Protein AF-A0A5C6FCP0-F1 (afdb_monomer_lite)

Secondary structure (DSSP, 8-state):
-----------------------------GGGTTT------S-----S-STTEEEEE---SSSPPPEEEEETTEEEEE-TTS-EEEEE-SPPPSS---------PPPSSPPTT----EEEEEEEEE-SSSTTTGGG-TTT--SSGGGGTT-EEEEEEEE---SS-----

Radius of gyration: 20.74 Å; chains: 1; bounding box: 38×69×69 Å

Foldseek 3Di:
DDDDDDDD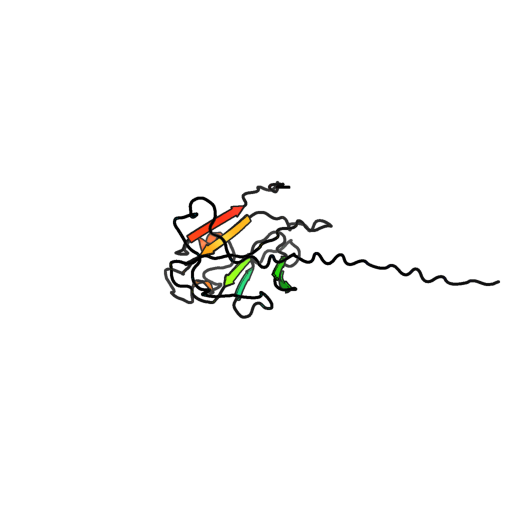PPPPPPPPPPPPPPPDDDDDDDPCVPVDDADDDPDDDQQQFLPQKQKAWADDPDFPDWDWTRDPSDTDTFHAQTDMDIDRLDDDDPDDDDDDDDDQDQDVVHGHRRHDAKDKDWPPKAQPVDGSCQVNDCVQCVRPPVSCPRIPTDMDIPGHDDVHGPPPD

pLDDT: mean 81.15, std 18.9, range [35.78, 97.0]

Structure (mmCIF, N/CA/C/O backbone):
data_AF-A0A5C6FCP0-F1
#
_entry.id   AF-A0A5C6FCP0-F1
#
loop_
_atom_site.group_PDB
_atom_site.id
_atom_site.type_symbol
_atom_site.label_atom_id
_atom_site.label_alt_id
_atom_site.label_comp_id
_atom_site.label_asym_id
_atom_site.label_entity_id
_atom_site.label_seq_id
_atom_site.pdbx_PDB_ins_code
_atom_site.Cartn_x
_atom_site.Cartn_y
_atom_site.Cartn_z
_atom_site.occupancy
_atom_site.B_iso_or_equiv
_atom_site.auth_seq_id
_atom_site.auth_comp_id
_atom_site.auth_asym_id
_atom_site.auth_atom_id
_atom_site.pdbx_PDB_model_num
ATOM 1 N N . MET A 1 1 ? 13.436 -49.628 -42.352 1.00 40.22 1 MET A N 1
ATOM 2 C CA . MET A 1 1 ? 14.240 -48.724 -41.502 1.00 40.22 1 MET A CA 1
ATOM 3 C C . MET A 1 1 ? 13.259 -47.989 -40.601 1.00 40.22 1 MET A C 1
ATOM 5 O O . MET A 1 1 ? 12.572 -47.093 -41.065 1.00 40.22 1 MET A O 1
ATOM 9 N N . ASN A 1 2 ? 13.062 -48.497 -39.382 1.00 38.03 2 ASN A N 1
ATOM 10 C CA . ASN A 1 2 ? 11.961 -48.109 -38.495 1.00 38.03 2 ASN A CA 1
ATOM 11 C C . ASN A 1 2 ? 12.408 -46.985 -37.556 1.00 38.03 2 ASN A C 1
ATOM 13 O O . ASN A 1 2 ? 13.104 -47.251 -36.580 1.00 38.03 2 ASN A O 1
ATOM 17 N N . TRP A 1 3 ? 11.991 -45.750 -37.826 1.00 38.62 3 TRP A N 1
ATOM 18 C CA . TRP A 1 3 ? 12.144 -44.643 -36.884 1.00 38.62 3 TRP A CA 1
ATOM 19 C C . TRP A 1 3 ? 10.877 -44.553 -36.027 1.00 38.62 3 TRP A C 1
ATOM 21 O O . TRP A 1 3 ? 9.823 -44.132 -36.499 1.00 38.62 3 TRP A O 1
ATOM 31 N N . LYS A 1 4 ? 10.962 -44.960 -34.757 1.00 39.22 4 LYS A N 1
ATOM 32 C CA . LYS A 1 4 ? 9.942 -44.632 -33.753 1.00 39.22 4 LYS A CA 1
ATOM 33 C C . LYS A 1 4 ? 10.254 -43.235 -33.213 1.00 39.22 4 LYS A C 1
ATOM 35 O O . LYS A 1 4 ? 11.270 -43.052 -32.552 1.00 39.22 4 LYS A O 1
ATOM 40 N N . ILE A 1 5 ? 9.402 -42.255 -33.514 1.00 49.88 5 ILE A N 1
ATOM 41 C CA . ILE A 1 5 ? 9.436 -40.936 -32.870 1.00 49.88 5 ILE A CA 1
ATOM 42 C C . ILE A 1 5 ? 8.907 -41.130 -31.447 1.00 49.88 5 ILE A C 1
ATOM 44 O O . ILE A 1 5 ? 7.747 -41.495 -31.264 1.00 49.88 5 ILE A O 1
ATOM 48 N N . LEU A 1 6 ? 9.762 -40.927 -30.447 1.00 38.09 6 LEU A N 1
ATOM 49 C CA . LEU A 1 6 ? 9.365 -40.873 -29.043 1.00 38.09 6 LEU A CA 1
ATOM 50 C C . LEU A 1 6 ? 8.990 -39.414 -28.722 1.00 38.09 6 LEU A C 1
ATOM 52 O O . LEU A 1 6 ? 9.853 -38.546 -28.870 1.00 38.09 6 LEU A O 1
ATOM 56 N N . PRO A 1 7 ? 7.749 -39.090 -28.318 1.00 42.78 7 PRO A N 1
ATOM 57 C CA . PRO A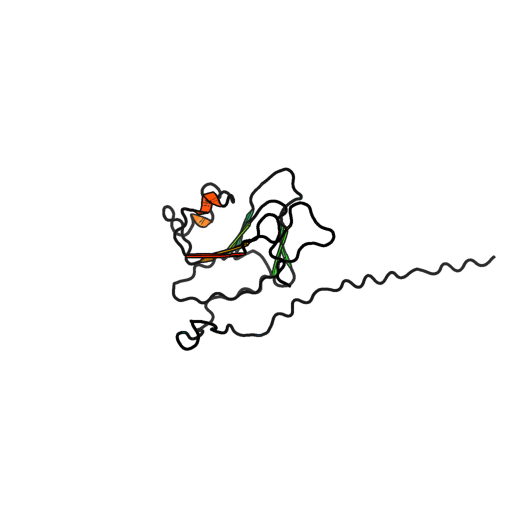 1 7 ? 7.439 -37.737 -27.885 1.00 42.78 7 PRO A CA 1
ATOM 58 C C . PRO A 1 7 ? 8.019 -37.525 -26.483 1.00 42.78 7 PRO A C 1
ATOM 60 O O . PRO A 1 7 ? 7.667 -38.219 -25.529 1.00 42.78 7 PRO A O 1
ATOM 63 N N . LEU A 1 8 ? 8.931 -36.562 -26.368 1.00 38.06 8 LEU A N 1
ATOM 64 C CA . LEU A 1 8 ? 9.429 -36.062 -25.094 1.00 38.06 8 LEU A CA 1
ATOM 65 C C . LEU A 1 8 ? 8.301 -35.259 -24.430 1.00 38.06 8 LEU A C 1
ATOM 67 O O . LEU A 1 8 ? 8.064 -34.101 -24.769 1.00 38.06 8 LEU A O 1
ATOM 71 N N . VAL A 1 9 ? 7.575 -35.882 -23.504 1.00 40.91 9 VAL A N 1
ATOM 72 C CA . VAL A 1 9 ? 6.617 -35.180 -22.645 1.00 40.91 9 VAL A CA 1
ATOM 73 C C . VAL A 1 9 ? 7.419 -34.441 -21.577 1.00 40.91 9 VAL A C 1
ATOM 75 O O . VAL A 1 9 ? 7.825 -35.020 -20.573 1.00 40.91 9 VAL A O 1
ATOM 78 N N . ILE A 1 10 ? 7.679 -33.154 -21.806 1.00 45.25 10 ILE A N 1
ATOM 79 C CA . ILE A 1 10 ? 8.178 -32.258 -20.761 1.00 45.25 10 ILE A CA 1
ATOM 80 C C . ILE A 1 10 ? 6.980 -31.910 -19.879 1.00 45.25 10 ILE A C 1
ATOM 82 O O . ILE A 1 10 ? 6.184 -31.027 -20.197 1.00 45.25 10 ILE A O 1
ATOM 86 N N . ALA A 1 11 ? 6.830 -32.637 -18.774 1.00 38.34 11 ALA A N 1
ATOM 87 C CA . ALA A 1 11 ? 5.926 -32.248 -17.705 1.00 38.34 11 ALA A CA 1
ATOM 88 C C . ALA A 1 11 ? 6.507 -31.002 -17.021 1.00 38.34 11 ALA A C 1
ATOM 90 O O . ALA A 1 11 ? 7.387 -31.096 -16.166 1.00 38.34 11 ALA A O 1
ATOM 91 N N . ILE A 1 12 ? 6.039 -29.819 -17.422 1.00 44.56 12 ILE A N 1
ATOM 92 C CA . ILE A 1 12 ? 6.278 -28.588 -16.670 1.00 44.56 12 ILE A CA 1
ATOM 93 C C . ILE A 1 12 ? 5.444 -28.702 -15.392 1.00 44.56 12 ILE A C 1
ATOM 95 O O . ILE A 1 12 ? 4.254 -28.389 -15.379 1.00 44.56 12 ILE A O 1
ATOM 99 N N . LEU A 1 13 ? 6.061 -29.184 -14.312 1.00 38.75 13 LEU A N 1
ATOM 100 C CA . LEU A 1 13 ? 5.545 -28.978 -12.964 1.00 38.75 13 LEU A CA 1
ATOM 101 C C . LEU A 1 13 ? 5.654 -27.481 -12.664 1.00 38.75 13 LEU A C 1
ATOM 103 O O . LEU A 1 13 ? 6.662 -27.000 -12.151 1.00 38.75 13 LEU A O 1
ATOM 107 N N . ALA A 1 14 ? 4.604 -26.734 -13.003 1.00 42.00 14 ALA A N 1
ATOM 108 C CA . ALA A 1 14 ? 4.347 -25.457 -12.369 1.00 42.00 14 ALA A CA 1
ATOM 109 C C . ALA A 1 14 ? 4.095 -25.760 -10.887 1.00 42.00 14 ALA A C 1
ATOM 111 O O . ALA A 1 14 ? 2.987 -26.123 -10.492 1.00 42.00 14 ALA A O 1
ATOM 112 N N . MET A 1 15 ? 5.151 -25.682 -10.074 1.00 41.47 15 MET A N 1
ATOM 113 C CA . MET A 1 15 ? 5.025 -25.587 -8.627 1.00 41.47 15 MET A CA 1
ATOM 114 C C . MET A 1 15 ? 4.314 -24.267 -8.347 1.00 41.47 15 MET A C 1
ATOM 116 O O . MET A 1 15 ? 4.939 -23.229 -8.153 1.00 41.47 15 MET A O 1
ATOM 120 N N . GLY A 1 16 ? 2.984 -24.293 -8.413 1.00 40.69 16 GLY A N 1
ATOM 121 C CA . GLY A 1 16 ? 2.168 -23.251 -7.834 1.00 40.69 16 GLY A CA 1
ATOM 122 C C . GLY A 1 16 ? 2.497 -23.241 -6.355 1.00 40.69 16 GLY A C 1
ATOM 123 O O . GLY A 1 16 ? 2.118 -24.162 -5.631 1.00 40.69 16 GLY A O 1
ATOM 124 N N . SER A 1 17 ? 3.243 -22.234 -5.919 1.00 42.66 17 SER A N 1
ATOM 125 C CA . SER A 1 17 ? 3.309 -21.848 -4.523 1.00 42.66 17 SER A CA 1
ATOM 126 C C . SER A 1 17 ? 1.877 -21.541 -4.098 1.00 42.66 17 SER A C 1
ATOM 128 O O . SER A 1 17 ? 1.366 -20.442 -4.296 1.00 42.66 17 SER A O 1
ATOM 130 N N . ARG A 1 18 ? 1.183 -22.550 -3.563 1.00 43.25 18 ARG A N 1
ATOM 131 C CA . ARG A 1 18 ? 0.017 -22.311 -2.726 1.00 43.25 18 ARG A CA 1
ATOM 132 C C . ARG A 1 18 ? 0.560 -21.530 -1.542 1.00 43.25 18 ARG A C 1
ATOM 134 O O . ARG A 1 18 ? 1.188 -22.117 -0.666 1.00 43.25 18 ARG A O 1
ATOM 141 N N . ALA A 1 19 ? 0.383 -20.212 -1.566 1.00 46.59 19 ALA A N 1
ATOM 142 C CA . ALA A 1 19 ? 0.398 -19.435 -0.345 1.00 46.59 19 ALA A CA 1
ATOM 143 C C . ALA A 1 19 ? -0.596 -20.140 0.583 1.00 46.59 19 ALA A C 1
ATOM 145 O O . ALA A 1 19 ? -1.788 -20.224 0.284 1.00 46.59 19 ALA A O 1
ATOM 146 N N . ALA A 1 20 ? -0.073 -20.803 1.610 1.00 40.44 20 ALA A N 1
ATOM 147 C CA . ALA A 1 20 ? -0.894 -21.364 2.657 1.00 40.44 20 ALA A CA 1
ATOM 148 C C . ALA A 1 20 ? -1.440 -20.160 3.418 1.00 40.44 20 ALA A C 1
ATOM 150 O O . ALA A 1 20 ? -0.763 -19.620 4.285 1.00 40.44 20 ALA A O 1
ATOM 151 N N . PHE A 1 21 ? -2.612 -19.680 3.012 1.00 45.75 21 PHE A N 1
ATOM 152 C CA . PHE A 1 21 ? -3.369 -18.737 3.814 1.00 45.75 21 PHE A CA 1
ATOM 153 C C . PHE A 1 21 ? -3.749 -19.491 5.082 1.00 45.75 21 PHE A C 1
ATOM 155 O O . PHE A 1 21 ? -4.516 -20.455 5.026 1.00 45.75 21 PHE A O 1
ATOM 162 N N . ALA A 1 22 ? -3.121 -19.136 6.197 1.00 48.00 22 ALA A N 1
ATOM 163 C CA . ALA A 1 22 ? -3.538 -19.654 7.481 1.00 48.00 22 ALA A CA 1
ATOM 164 C C . ALA A 1 22 ? -4.972 -19.165 7.729 1.00 48.00 22 ALA A C 1
ATOM 166 O O . ALA A 1 22 ? -5.262 -17.981 7.565 1.00 48.00 22 ALA A O 1
ATOM 167 N N . ASP A 1 23 ? -5.861 -20.068 8.139 1.00 51.62 23 ASP A N 1
ATOM 168 C CA . ASP A 1 23 ? -7.226 -19.774 8.614 1.00 51.62 23 ASP A CA 1
ATOM 169 C C . ASP A 1 23 ? -7.225 -18.990 9.950 1.00 51.62 23 ASP A C 1
ATOM 171 O O . ASP A 1 23 ? -8.183 -19.016 10.725 1.00 51.62 23 ASP A O 1
ATOM 175 N N . ASP A 1 24 ? -6.136 -18.286 10.255 1.00 64.50 24 ASP A N 1
ATOM 176 C CA . ASP A 1 24 ? -5.898 -17.698 11.555 1.00 64.50 24 ASP A CA 1
ATOM 177 C C . ASP A 1 24 ? -6.629 -16.361 11.652 1.00 64.50 24 ASP A C 1
ATOM 179 O O . ASP A 1 24 ? -6.317 -15.364 10.994 1.00 64.50 24 ASP A O 1
ATOM 183 N N . HIS A 1 25 ? -7.638 -16.336 12.520 1.00 71.75 25 HIS A N 1
ATOM 184 C CA . HIS A 1 25 ? -8.196 -15.090 13.017 1.00 71.75 25 HIS A CA 1
ATOM 185 C C . HIS A 1 25 ? -7.061 -14.183 13.526 1.00 71.75 25 HIS A C 1
ATOM 187 O O . HIS A 1 25 ? -6.125 -14.687 14.152 1.00 71.75 25 HIS A O 1
ATOM 193 N N . PRO A 1 26 ? -7.137 -12.853 13.315 1.00 81.56 26 PRO A N 1
ATOM 194 C CA . PRO A 1 26 ? -6.109 -11.945 13.803 1.00 81.56 26 PRO A CA 1
ATOM 195 C C . PRO A 1 26 ? -5.863 -12.163 15.298 1.00 81.56 26 PRO A C 1
ATOM 197 O O . PRO A 1 26 ? -6.808 -12.272 16.082 1.00 81.56 26 PRO A O 1
ATOM 200 N N . ILE A 1 27 ? -4.595 -12.203 15.698 1.00 85.12 27 ILE A N 1
ATOM 201 C CA . ILE A 1 27 ? -4.195 -12.302 17.103 1.00 85.12 27 ILE A CA 1
ATOM 202 C C . ILE A 1 27 ? -3.468 -11.032 17.537 1.00 85.12 27 ILE A C 1
ATOM 204 O O . ILE A 1 27 ? -2.720 -10.420 16.776 1.00 85.12 27 ILE A O 1
ATOM 208 N N . VAL A 1 28 ? -3.678 -10.627 18.789 1.00 86.81 28 VAL A N 1
ATOM 209 C CA . VAL A 1 28 ? -2.946 -9.509 19.392 1.00 86.81 28 VAL A CA 1
ATOM 210 C C . VAL A 1 28 ? -1.676 -10.055 20.035 1.00 86.81 28 VAL A C 1
ATOM 212 O O . VAL A 1 28 ? -1.741 -10.807 21.006 1.00 86.81 28 VAL A O 1
ATOM 215 N N . ILE A 1 29 ? -0.522 -9.643 19.515 1.00 87.56 29 ILE A N 1
ATOM 216 C CA . ILE A 1 29 ? 0.799 -10.061 20.000 1.00 87.56 29 ILE A CA 1
ATOM 217 C C . ILE A 1 29 ? 1.633 -8.869 20.494 1.00 87.56 29 ILE A C 1
ATOM 219 O O . ILE A 1 29 ? 1.270 -7.701 20.332 1.00 87.56 29 ILE A O 1
ATOM 223 N N . GLY A 1 30 ? 2.773 -9.164 21.122 1.00 88.94 30 GLY A N 1
ATOM 224 C CA . GLY A 1 30 ? 3.712 -8.152 21.610 1.00 88.94 30 GLY A CA 1
ATOM 225 C C . GLY A 1 30 ? 3.133 -7.300 22.741 1.00 88.94 30 GLY A C 1
ATOM 226 O O . GLY A 1 30 ? 2.416 -7.798 23.605 1.00 88.94 30 GLY A O 1
ATOM 227 N N . ARG A 1 31 ? 3.435 -5.993 22.743 1.00 88.81 31 ARG A N 1
ATOM 228 C CA . ARG A 1 31 ? 2.996 -5.066 23.807 1.00 88.81 31 ARG A CA 1
ATOM 229 C C . ARG A 1 31 ? 1.480 -4.881 23.890 1.00 88.81 31 ARG A C 1
ATOM 231 O O . ARG A 1 31 ? 1.006 -4.361 24.890 1.00 88.81 31 ARG A O 1
ATOM 238 N N . GLY A 1 32 ? 0.733 -5.276 22.860 1.00 88.31 32 GLY A N 1
ATOM 239 C CA . GLY A 1 32 ? -0.726 -5.229 22.884 1.00 88.31 32 GLY A CA 1
ATOM 240 C C . GLY A 1 32 ? -1.369 -6.400 23.631 1.00 88.31 32 GLY A C 1
ATOM 241 O O . GLY A 1 32 ? -2.543 -6.309 23.993 1.00 88.31 32 GLY A O 1
ATOM 242 N N . ALA A 1 33 ? -0.632 -7.494 23.860 1.00 91.31 33 ALA A N 1
ATOM 243 C CA . ALA A 1 33 ? -1.175 -8.701 24.473 1.00 91.31 33 ALA A CA 1
ATOM 244 C C . ALA A 1 33 ? -1.689 -8.405 25.892 1.00 91.31 33 ALA A C 1
ATOM 246 O O . ALA A 1 33 ? -0.978 -7.846 26.723 1.00 91.31 33 ALA A O 1
ATOM 247 N N . GLY A 1 34 ? -2.953 -8.748 26.156 1.00 92.25 34 GLY A N 1
ATOM 248 C CA . GLY A 1 34 ? -3.634 -8.458 27.424 1.00 92.25 34 GLY A CA 1
ATOM 249 C C . GLY A 1 34 ? -4.175 -7.027 27.565 1.00 92.25 34 GLY A C 1
ATOM 250 O O . GLY A 1 34 ? -4.992 -6.792 28.451 1.00 92.25 34 GLY A O 1
ATOM 251 N N . LEU A 1 35 ? -3.785 -6.095 26.685 1.00 92.75 35 LEU A N 1
ATOM 252 C CA . LEU A 1 35 ? -4.306 -4.720 26.654 1.00 92.75 35 LEU A CA 1
ATOM 253 C C . LEU A 1 35 ? -5.439 -4.543 25.640 1.00 92.75 35 LEU A C 1
ATOM 255 O O . LEU A 1 35 ? -6.365 -3.770 25.877 1.00 92.75 35 LEU A O 1
ATOM 259 N N . PHE A 1 36 ? -5.376 -5.267 24.522 1.00 90.62 36 PHE A N 1
ATOM 260 C CA . PHE A 1 36 ? -6.369 -5.197 23.454 1.00 90.62 36 PHE A CA 1
ATOM 261 C C . PHE A 1 36 ? -7.002 -6.560 23.184 1.00 90.62 36 PHE A C 1
ATOM 263 O O . PHE A 1 36 ? -6.420 -7.611 23.459 1.00 90.62 36 PHE A O 1
ATOM 270 N N . LYS A 1 37 ? -8.208 -6.527 22.616 1.00 89.81 37 LYS A N 1
ATOM 271 C CA . LYS A 1 37 ? -8.933 -7.693 22.107 1.00 89.81 37 LYS A CA 1
ATOM 272 C C . LYS A 1 37 ? -9.331 -7.412 20.665 1.00 89.81 37 LYS A C 1
ATOM 274 O O . LYS A 1 37 ? -9.692 -6.280 20.349 1.00 89.81 37 LYS A O 1
ATOM 279 N N . VAL A 1 38 ? -9.274 -8.432 19.814 1.00 89.31 38 VAL A N 1
ATOM 280 C CA . VAL A 1 38 ? -9.793 -8.322 18.448 1.00 89.31 38 VAL A CA 1
ATOM 281 C C . VAL A 1 38 ? -11.310 -8.184 18.522 1.00 89.31 38 VAL A C 1
ATOM 283 O O . VAL A 1 38 ? -11.976 -8.983 19.178 1.00 89.31 38 VAL A O 1
ATOM 286 N N . GLY A 1 39 ? -11.820 -7.109 17.924 1.00 89.62 39 GLY A N 1
ATOM 287 C CA . GLY A 1 39 ? -13.246 -6.817 17.846 1.00 89.62 39 GLY A CA 1
ATOM 288 C C . GLY A 1 39 ? -13.917 -7.505 16.660 1.00 89.62 39 GLY A C 1
ATOM 289 O O . GLY A 1 39 ? -13.399 -8.462 16.087 1.00 89.62 39 GLY A O 1
ATOM 290 N N . GLU A 1 40 ? -15.080 -6.988 16.278 1.00 91.12 40 GLU A N 1
ATOM 291 C CA . GLU A 1 40 ? -15.799 -7.443 15.089 1.00 91.12 40 GLU A CA 1
ATOM 292 C C . GLU A 1 40 ? -15.038 -7.104 13.798 1.00 91.12 40 GLU A C 1
ATOM 294 O O . GLU A 1 40 ? -14.275 -6.137 13.722 1.00 91.12 40 GLU A O 1
ATOM 299 N N . VAL A 1 41 ? -15.271 -7.898 12.752 1.00 91.75 41 VAL A N 1
ATOM 300 C CA . VAL A 1 41 ? -14.702 -7.648 11.425 1.00 91.75 41 VAL A CA 1
ATOM 301 C C . VAL A 1 41 ? -15.414 -6.452 10.794 1.00 91.75 41 VAL A C 1
ATOM 303 O O . VAL A 1 41 ? -16.571 -6.549 10.399 1.00 91.75 41 VAL A O 1
ATOM 306 N N . LEU A 1 42 ? -14.706 -5.328 10.667 1.00 93.31 42 LEU A N 1
ATOM 307 C CA . LEU A 1 42 ? -15.240 -4.102 10.056 1.00 93.31 42 LEU A CA 1
ATOM 308 C C . LEU A 1 42 ? -15.218 -4.139 8.522 1.00 93.31 42 LEU A C 1
ATOM 310 O O . LEU A 1 42 ? -16.055 -3.528 7.860 1.00 93.31 42 LEU A O 1
ATOM 314 N N . ALA A 1 43 ? -14.224 -4.823 7.960 1.00 93.44 43 ALA A N 1
ATOM 315 C CA . ALA A 1 43 ? -14.057 -5.031 6.532 1.00 93.44 43 ALA A CA 1
ATOM 316 C C . ALA A 1 43 ? -13.218 -6.290 6.302 1.00 93.44 43 ALA A C 1
ATOM 318 O O . ALA A 1 43 ? -12.275 -6.563 7.045 1.00 93.44 43 ALA A O 1
ATOM 319 N N . LYS A 1 44 ? -13.550 -7.038 5.250 1.00 92.62 44 LYS A N 1
ATOM 320 C CA . LYS A 1 44 ? -12.756 -8.159 4.743 1.00 92.62 44 LYS A CA 1
ATOM 321 C C . LYS A 1 44 ? -12.748 -8.076 3.223 1.00 92.62 44 LYS A C 1
ATOM 323 O O . LYS A 1 44 ? -13.784 -7.814 2.616 1.00 92.62 44 LYS A O 1
ATOM 328 N N . ASN A 1 45 ? -11.587 -8.282 2.618 1.00 93.38 45 ASN A N 1
ATOM 329 C CA . ASN A 1 45 ? -11.440 -8.358 1.172 1.00 93.38 45 ASN A CA 1
ATOM 330 C C . ASN A 1 45 ? -10.668 -9.633 0.830 1.00 93.38 45 ASN A C 1
ATOM 332 O O . ASN A 1 45 ? -9.699 -9.964 1.507 1.00 93.38 45 ASN A O 1
ATOM 336 N N . ASP A 1 46 ? -11.128 -10.350 -0.184 1.00 93.38 46 ASP A N 1
ATOM 337 C CA . ASP A 1 46 ? -10.544 -11.602 -0.679 1.00 93.38 46 ASP A CA 1
ATOM 338 C C . ASP A 1 46 ? -9.489 -11.381 -1.772 1.00 93.38 46 ASP A C 1
ATOM 340 O O . ASP A 1 46 ? -8.939 -12.349 -2.293 1.00 93.38 46 ASP A O 1
ATOM 344 N N . LEU A 1 47 ? -9.223 -10.117 -2.129 1.00 95.38 47 LEU A N 1
ATOM 345 C CA . LEU A 1 47 ? -8.239 -9.701 -3.124 1.00 95.38 47 LEU A CA 1
ATOM 346 C C . LEU A 1 47 ? -8.469 -10.341 -4.508 1.00 95.38 47 LEU A C 1
ATOM 348 O O . LEU A 1 47 ? -7.526 -10.511 -5.284 1.00 95.38 47 LEU A O 1
ATOM 352 N N . GLU A 1 48 ? -9.719 -10.680 -4.850 1.00 96.25 48 GLU A N 1
ATOM 353 C CA . GLU A 1 48 ? -10.071 -11.233 -6.168 1.00 96.25 48 GLU A CA 1
ATOM 354 C C . GLU A 1 48 ? -9.940 -10.205 -7.299 1.00 96.25 48 GLU A C 1
ATOM 356 O O . GLU A 1 48 ? -9.690 -10.554 -8.454 1.00 96.25 48 GLU A O 1
ATOM 361 N N . ASN A 1 49 ? -10.124 -8.924 -6.980 1.00 96.62 49 ASN A N 1
ATOM 362 C CA . ASN A 1 49 ? -10.075 -7.823 -7.933 1.00 96.62 49 ASN A CA 1
ATOM 363 C C . ASN A 1 49 ? -9.705 -6.496 -7.248 1.00 96.62 49 ASN A C 1
ATOM 365 O O . ASN A 1 49 ? -9.695 -6.373 -6.024 1.00 96.62 49 ASN A O 1
ATOM 369 N N . LEU A 1 50 ? -9.422 -5.480 -8.064 1.00 96.56 50 LEU A N 1
ATOM 370 C CA . LEU A 1 50 ? -9.019 -4.146 -7.612 1.00 96.56 50 LEU A CA 1
ATOM 371 C C . LEU A 1 50 ? -10.204 -3.176 -7.444 1.00 96.56 50 LEU A C 1
ATOM 373 O O . LEU A 1 50 ? -9.984 -1.992 -7.225 1.00 96.56 50 LEU A O 1
ATOM 377 N N . ASN A 1 51 ? -11.465 -3.619 -7.527 1.00 95.56 51 ASN A N 1
ATOM 378 C CA . ASN A 1 51 ? -12.612 -2.699 -7.610 1.00 95.56 51 ASN A CA 1
ATOM 379 C C . ASN A 1 51 ? -12.771 -1.806 -6.372 1.00 95.56 51 ASN A C 1
ATOM 381 O O . ASN A 1 51 ? -13.228 -0.670 -6.493 1.00 95.56 51 ASN A O 1
ATOM 385 N N . ASN A 1 52 ? -12.369 -2.293 -5.195 1.00 95.25 52 ASN A N 1
ATOM 386 C CA . ASN A 1 52 ? -12.380 -1.541 -3.934 1.00 95.25 52 ASN A CA 1
ATOM 387 C C . ASN A 1 52 ? -11.044 -0.859 -3.626 1.00 95.25 52 ASN A C 1
ATOM 389 O O . ASN A 1 52 ? -10.841 -0.378 -2.512 1.00 95.25 52 ASN A O 1
ATOM 393 N N . TRP A 1 53 ? -10.154 -0.793 -4.612 1.00 96.62 53 TRP A N 1
ATOM 394 C CA . TRP A 1 53 ? -8.804 -0.291 -4.451 1.00 96.62 53 TRP A CA 1
ATOM 395 C C . TRP A 1 53 ? -8.500 0.819 -5.457 1.00 96.62 53 TRP A C 1
ATOM 397 O O . TRP A 1 53 ? -9.065 0.846 -6.548 1.00 96.62 53 TRP A O 1
ATOM 407 N N . GLU A 1 54 ? -7.639 1.751 -5.063 1.00 95.56 54 GLU A N 1
ATOM 408 C CA . GLU A 1 54 ? -7.053 2.761 -5.946 1.00 95.56 54 GLU A CA 1
ATOM 409 C C . GLU A 1 54 ? -5.556 2.479 -6.060 1.00 95.56 54 GLU A C 1
ATOM 411 O O . GLU A 1 54 ? -4.861 2.381 -5.046 1.00 95.56 54 GLU A O 1
ATOM 416 N N . VAL A 1 55 ? -5.061 2.302 -7.284 1.00 95.50 55 VAL A N 1
ATOM 417 C CA . VAL A 1 55 ? -3.676 1.897 -7.542 1.00 95.50 55 VAL A CA 1
ATOM 418 C C . VAL A 1 55 ? -2.918 3.060 -8.163 1.00 95.50 55 VAL A C 1
ATOM 420 O O . VAL A 1 55 ? -3.162 3.439 -9.303 1.00 95.50 55 VAL A O 1
ATOM 423 N N . GLN A 1 56 ? -1.942 3.570 -7.424 1.00 94.75 56 GLN A N 1
ATOM 424 C CA . GLN A 1 56 ? -1.073 4.672 -7.822 1.00 94.75 56 GLN A CA 1
ATOM 425 C C . GLN A 1 56 ? 0.330 4.124 -8.093 1.00 94.75 56 GLN A C 1
ATOM 427 O O . GLN A 1 56 ? 0.990 3.637 -7.176 1.00 94.75 56 GLN A O 1
ATOM 432 N N . ILE A 1 57 ? 0.787 4.157 -9.349 1.00 92.62 57 ILE A N 1
ATOM 433 C CA . ILE A 1 57 ? 2.097 3.633 -9.775 1.00 92.62 57 ILE A CA 1
ATOM 434 C C . ILE A 1 57 ? 2.938 4.757 -10.370 1.00 92.62 57 ILE A C 1
ATOM 436 O O . ILE A 1 57 ? 2.539 5.375 -11.359 1.00 92.62 57 ILE A O 1
ATOM 440 N N . GLN A 1 58 ? 4.145 4.947 -9.833 1.00 86.62 58 GLN A N 1
ATOM 441 C CA . GLN A 1 58 ? 5.067 5.963 -10.331 1.00 86.62 58 GLN A CA 1
ATOM 442 C C . GLN A 1 58 ? 5.530 5.653 -11.750 1.00 86.62 58 GLN A C 1
ATOM 444 O O . GLN A 1 58 ? 6.175 4.639 -12.005 1.00 86.62 58 GLN A O 1
ATOM 449 N N . GLN A 1 59 ? 5.269 6.565 -12.681 1.00 80.69 59 GLN A N 1
ATOM 450 C CA . GLN A 1 59 ? 5.755 6.413 -14.047 1.00 80.69 59 GLN A CA 1
ATOM 451 C C . GLN A 1 59 ? 7.234 6.798 -14.137 1.00 80.69 59 GLN A C 1
ATOM 453 O O . GLN A 1 59 ? 7.621 7.935 -13.866 1.00 80.69 59 GLN A O 1
ATOM 458 N N . ARG A 1 60 ? 8.078 5.847 -14.549 1.00 83.44 60 ARG A N 1
ATOM 459 C CA . ARG A 1 60 ? 9.508 6.071 -14.787 1.00 83.44 60 ARG A CA 1
ATOM 460 C C . ARG A 1 60 ? 9.976 5.309 -16.021 1.00 83.44 60 ARG A C 1
ATOM 462 O O . ARG A 1 60 ? 9.666 4.135 -16.191 1.00 83.44 60 ARG A O 1
ATOM 469 N N . SER A 1 61 ? 10.761 5.966 -16.870 1.00 85.31 61 SER A N 1
ATOM 470 C CA . SER A 1 61 ? 11.387 5.332 -18.031 1.00 85.31 61 SER A CA 1
ATOM 471 C C . SER A 1 61 ? 12.662 4.561 -17.654 1.00 85.31 61 SER A C 1
ATOM 473 O O . SER A 1 61 ? 13.282 4.800 -16.617 1.00 85.31 61 SER A O 1
ATOM 475 N N . GLY A 1 62 ? 13.073 3.624 -18.516 1.00 88.12 62 GLY A N 1
ATOM 476 C CA . GLY A 1 62 ? 14.336 2.883 -18.372 1.00 88.12 62 GLY A CA 1
ATOM 477 C C . GLY A 1 62 ? 14.259 1.583 -17.560 1.00 88.12 62 GLY A C 1
ATOM 478 O O . GLY A 1 62 ? 15.291 0.934 -17.354 1.00 88.12 62 GLY A O 1
ATOM 479 N N . PHE A 1 63 ? 13.055 1.182 -17.147 1.00 88.62 63 PHE A N 1
ATOM 480 C CA . PHE A 1 63 ? 12.762 -0.083 -16.472 1.00 88.62 63 PHE A CA 1
ATOM 481 C C . PHE A 1 63 ? 11.640 -0.845 -17.198 1.00 88.62 63 PHE A C 1
ATOM 483 O O . PHE A 1 63 ? 10.896 -0.233 -17.969 1.00 88.62 63 PHE A O 1
ATOM 490 N N . PRO A 1 64 ? 11.523 -2.172 -17.002 1.00 88.81 64 PRO A N 1
ATOM 491 C CA . PRO A 1 64 ? 10.382 -2.929 -17.508 1.00 88.81 64 PRO A CA 1
ATOM 492 C C . PRO A 1 64 ? 9.037 -2.378 -16.996 1.00 88.81 64 PRO A C 1
ATOM 494 O O . PRO A 1 64 ? 9.010 -1.757 -15.932 1.00 88.81 64 PRO A O 1
ATOM 497 N N . PRO A 1 65 ? 7.920 -2.624 -17.710 1.00 89.31 65 PRO A N 1
ATOM 498 C CA . PRO A 1 65 ? 6.608 -2.125 -17.312 1.00 89.31 65 PRO A CA 1
ATOM 499 C C . PRO A 1 65 ? 6.219 -2.586 -15.910 1.00 89.31 65 PRO A C 1
ATOM 501 O O . PRO A 1 65 ? 6.290 -3.776 -15.594 1.00 89.31 65 PRO A O 1
ATOM 504 N N . ALA A 1 66 ? 5.770 -1.639 -15.097 1.00 92.75 66 ALA A N 1
ATOM 505 C CA . ALA A 1 66 ? 5.198 -1.936 -13.801 1.00 92.75 66 ALA A CA 1
ATOM 506 C C . ALA A 1 66 ? 3.735 -2.357 -13.925 1.00 92.75 66 ALA A C 1
ATOM 508 O O . ALA A 1 66 ? 3.009 -1.896 -14.811 1.00 92.75 66 ALA A O 1
ATOM 509 N N . LYS A 1 67 ? 3.300 -3.242 -13.032 1.00 93.69 67 LYS A N 1
ATOM 510 C CA . LYS A 1 67 ? 1.941 -3.768 -13.041 1.00 93.69 67 LYS A CA 1
ATOM 511 C C . LYS A 1 67 ? 1.516 -4.208 -11.646 1.00 93.69 67 LYS A C 1
ATOM 513 O O . LYS A 1 67 ? 2.271 -4.882 -10.953 1.00 93.69 67 LYS A O 1
ATOM 518 N N . VAL A 1 68 ? 0.276 -3.888 -11.296 1.00 96.50 68 VAL A N 1
ATOM 519 C CA . VAL A 1 68 ? -0.431 -4.468 -10.152 1.00 96.50 68 VAL A CA 1
ATOM 520 C C . VAL A 1 68 ? -1.612 -5.261 -10.697 1.00 96.50 68 VAL A C 1
ATOM 522 O O . VAL A 1 68 ? -2.392 -4.741 -11.498 1.00 96.50 68 VAL A O 1
ATOM 525 N N . THR A 1 69 ? -1.733 -6.529 -10.315 1.00 97.00 69 THR A N 1
ATOM 526 C CA . THR A 1 69 ? -2.858 -7.383 -10.726 1.00 97.00 69 THR A CA 1
ATOM 527 C C . THR A 1 69 ? -3.380 -8.215 -9.579 1.00 97.00 69 THR A C 1
ATOM 529 O O . THR A 1 69 ? -2.593 -8.775 -8.827 1.00 97.00 69 THR A O 1
ATOM 532 N N . ALA A 1 70 ? -4.697 -8.385 -9.514 1.00 96.94 70 ALA A N 1
ATOM 533 C CA . ALA A 1 70 ? -5.295 -9.413 -8.678 1.00 96.94 70 ALA A CA 1
ATOM 534 C C . ALA A 1 70 ? -5.094 -10.798 -9.310 1.00 96.94 70 ALA A C 1
ATOM 536 O O . ALA A 1 70 ? -5.410 -11.008 -10.486 1.00 96.94 70 ALA A O 1
ATOM 537 N N . ARG A 1 71 ? -4.530 -11.733 -8.544 1.00 94.12 71 ARG A N 1
ATOM 538 C CA . ARG A 1 71 ? -4.316 -13.123 -8.953 1.00 94.12 71 ARG A CA 1
ATOM 539 C C . ARG A 1 71 ? -4.298 -14.022 -7.724 1.00 94.12 71 ARG A C 1
ATOM 541 O O . ARG A 1 71 ? -3.469 -13.838 -6.845 1.00 94.12 71 ARG A O 1
ATOM 548 N N . GLY A 1 72 ? -5.156 -15.042 -7.714 1.00 91.06 72 GLY A N 1
ATOM 549 C CA . GLY A 1 72 ? -5.126 -16.085 -6.685 1.00 91.06 72 GLY A CA 1
ATOM 550 C C . GLY A 1 72 ? -5.296 -15.543 -5.264 1.00 91.06 72 GLY A C 1
ATOM 551 O O . GLY A 1 72 ? -4.537 -15.941 -4.389 1.00 91.06 72 GLY A O 1
ATOM 552 N N . HIS A 1 73 ? -6.259 -14.635 -5.064 1.00 93.44 73 HIS A N 1
ATOM 553 C CA . HIS A 1 73 ? -6.539 -13.983 -3.776 1.00 93.44 73 HIS A CA 1
ATOM 554 C C . HIS A 1 73 ? -5.369 -13.163 -3.213 1.00 93.44 73 HIS A C 1
ATOM 556 O O . HIS A 1 73 ? -5.192 -13.045 -2.004 1.00 93.44 73 HIS A O 1
ATOM 562 N N . ALA A 1 74 ? -4.560 -12.579 -4.097 1.00 94.94 74 ALA A N 1
ATOM 563 C CA . ALA A 1 74 ? -3.488 -11.662 -3.745 1.00 94.94 74 ALA A CA 1
ATOM 564 C C . ALA A 1 74 ? -3.329 -10.577 -4.816 1.00 94.94 74 ALA A C 1
ATOM 566 O O . ALA A 1 74 ? -3.687 -10.770 -5.983 1.00 94.94 74 ALA A O 1
ATOM 567 N N . PHE A 1 75 ? -2.737 -9.447 -4.432 1.00 96.62 75 PHE A N 1
ATOM 568 C CA . PHE A 1 75 ? -2.236 -8.465 -5.388 1.00 96.62 75 PHE A CA 1
ATOM 569 C C . PHE A 1 75 ? -0.771 -8.749 -5.697 1.00 96.62 75 PHE A C 1
ATOM 571 O O . PHE A 1 75 ? 0.100 -8.627 -4.841 1.00 96.62 75 PHE A O 1
ATOM 578 N N . ASP A 1 76 ? -0.522 -9.142 -6.942 1.00 94.31 76 ASP A N 1
ATOM 579 C CA . ASP A 1 76 ? 0.810 -9.304 -7.504 1.00 94.31 76 ASP A CA 1
ATOM 580 C C . ASP A 1 76 ? 1.294 -7.946 -8.026 1.00 94.31 76 ASP A C 1
ATOM 582 O O . ASP A 1 76 ? 0.710 -7.384 -8.961 1.00 94.31 76 ASP A O 1
ATOM 586 N N . CYS A 1 77 ? 2.328 -7.411 -7.378 1.00 93.06 77 CYS A N 1
ATOM 587 C CA . CYS A 1 77 ? 2.880 -6.082 -7.613 1.00 93.06 77 CYS A CA 1
ATOM 588 C C . CYS A 1 77 ? 4.292 -6.196 -8.204 1.00 93.06 77 CYS A C 1
ATOM 590 O O . CYS A 1 77 ? 5.288 -6.228 -7.478 1.00 93.06 77 CYS A O 1
ATOM 592 N N . LEU A 1 78 ? 4.396 -6.208 -9.533 1.00 92.81 78 LEU A N 1
ATOM 593 C CA . LEU A 1 78 ? 5.677 -6.143 -10.233 1.00 92.81 78 LEU A CA 1
ATOM 594 C C . LEU A 1 78 ? 6.043 -4.677 -10.481 1.00 92.81 78 LEU A C 1
ATOM 596 O O . LEU A 1 78 ? 5.449 -4.023 -11.337 1.00 92.81 78 LEU A O 1
ATOM 600 N N . LEU A 1 79 ? 7.035 -4.162 -9.750 1.00 92.38 79 LEU A N 1
ATOM 601 C CA . LEU A 1 79 ? 7.378 -2.730 -9.727 1.00 92.38 79 LEU A CA 1
ATOM 602 C C . LEU A 1 79 ? 8.878 -2.477 -9.991 1.00 92.38 79 LEU A C 1
ATOM 604 O O . LEU A 1 79 ? 9.612 -2.071 -9.091 1.00 92.38 79 LEU A O 1
ATOM 608 N N . PRO A 1 80 ? 9.405 -2.742 -11.197 1.00 91.75 80 PRO A N 1
ATOM 609 C CA . PRO A 1 80 ? 10.839 -2.626 -11.441 1.00 91.75 80 PRO A CA 1
ATOM 610 C C . PRO A 1 80 ? 11.311 -1.161 -11.406 1.00 91.75 80 PRO A C 1
ATOM 612 O O . PRO A 1 80 ? 10.917 -0.352 -12.240 1.00 91.75 80 PRO A O 1
ATOM 615 N N . GLY A 1 81 ? 12.193 -0.817 -10.463 1.00 88.75 81 GLY A N 1
ATOM 616 C CA . GLY A 1 81 ? 12.844 0.500 -10.373 1.00 88.75 81 GLY A CA 1
ATOM 617 C C . GLY A 1 81 ? 11.955 1.647 -9.876 1.00 88.75 81 GLY A C 1
ATOM 618 O O . GLY A 1 81 ? 12.380 2.809 -9.940 1.00 88.75 81 GLY A O 1
ATOM 619 N N . ILE A 1 82 ? 10.754 1.319 -9.398 1.00 89.56 82 ILE A N 1
ATOM 620 C CA . ILE A 1 82 ? 9.719 2.249 -8.939 1.00 89.56 82 ILE A CA 1
ATOM 621 C C . ILE A 1 82 ? 8.952 1.665 -7.740 1.00 89.56 82 ILE A C 1
ATOM 623 O O . ILE A 1 82 ? 9.158 0.511 -7.373 1.00 89.56 82 ILE A O 1
ATOM 627 N N . GLY A 1 83 ? 8.044 2.448 -7.156 1.00 89.06 83 GLY A N 1
ATOM 628 C CA . GLY A 1 83 ? 7.078 1.978 -6.162 1.00 89.06 83 GLY A CA 1
ATOM 629 C C . GLY A 1 83 ? 5.630 2.142 -6.628 1.00 89.06 83 GLY A C 1
ATOM 630 O O . GLY A 1 83 ? 5.351 2.730 -7.676 1.00 89.06 83 GLY A O 1
ATOM 631 N N . CYS A 1 84 ? 4.705 1.642 -5.814 1.00 92.75 84 CYS A N 1
ATOM 632 C CA . CYS A 1 84 ? 3.286 1.949 -5.930 1.00 92.75 84 CYS A CA 1
ATOM 633 C C . CYS A 1 84 ? 2.666 2.155 -4.550 1.00 92.75 84 CYS A C 1
ATOM 635 O O . CYS A 1 84 ? 3.216 1.732 -3.534 1.00 92.75 84 CYS A O 1
ATOM 637 N N . THR A 1 85 ? 1.485 2.755 -4.522 1.00 94.31 85 THR A N 1
ATOM 638 C CA . THR A 1 85 ? 0.594 2.753 -3.362 1.00 94.31 85 THR A CA 1
ATOM 639 C C . THR A 1 85 ? -0.747 2.173 -3.789 1.00 94.31 85 THR A C 1
ATOM 641 O O . THR A 1 85 ? -1.284 2.539 -4.832 1.00 94.31 85 THR A O 1
ATOM 644 N N . VAL A 1 86 ? -1.261 1.224 -3.007 1.00 95.56 86 VAL A N 1
ATOM 645 C CA . VAL A 1 86 ? -2.532 0.540 -3.270 1.00 95.56 86 VAL A CA 1
ATOM 646 C C . VAL A 1 86 ? -3.470 0.861 -2.112 1.00 95.56 86 VAL A C 1
ATOM 648 O O . VAL A 1 86 ? -3.321 0.330 -1.014 1.00 95.56 86 VAL A O 1
ATOM 651 N N . TRP A 1 87 ? -4.399 1.785 -2.337 1.00 95.25 87 TRP A N 1
ATOM 652 C CA . TRP A 1 87 ? -5.297 2.297 -1.306 1.00 95.25 87 TRP A CA 1
ATOM 653 C C . TRP A 1 87 ? -6.576 1.486 -1.233 1.00 95.25 87 TRP A C 1
ATOM 655 O O . TRP A 1 87 ? -7.261 1.333 -2.240 1.00 95.25 87 TRP A O 1
ATOM 665 N N . PHE A 1 88 ? -6.956 1.041 -0.039 1.00 95.75 88 PHE A N 1
ATOM 666 C CA . PHE A 1 88 ? -8.296 0.510 0.182 1.00 95.75 88 PHE A CA 1
ATOM 667 C C . PHE A 1 88 ? -9.292 1.672 0.250 1.00 95.75 88 PHE A C 1
ATOM 669 O O . PHE A 1 88 ? -9.179 2.540 1.115 1.00 95.75 88 PHE A O 1
ATOM 676 N N . LYS A 1 89 ? -10.263 1.714 -0.668 1.00 93.62 89 LYS A N 1
ATOM 677 C CA . LYS A 1 89 ? -11.180 2.860 -0.812 1.00 93.62 89 LYS A CA 1
ATOM 678 C C . LYS A 1 89 ? -12.209 2.962 0.311 1.00 93.62 89 LYS A C 1
ATOM 680 O O . LYS A 1 89 ? -12.779 4.032 0.520 1.00 93.62 89 LYS A O 1
ATOM 685 N N . GLN A 1 90 ? -12.478 1.869 1.029 1.00 92.56 90 GLN A N 1
ATOM 686 C CA . GLN A 1 90 ? -13.413 1.907 2.147 1.00 92.56 90 GLN A CA 1
ATOM 687 C C . GLN A 1 90 ? -12.816 2.725 3.293 1.00 92.56 90 GLN A C 1
ATOM 689 O O . GLN A 1 90 ? -11.785 2.380 3.870 1.00 92.56 90 GLN A O 1
ATOM 694 N N . LYS A 1 91 ? -13.511 3.801 3.660 1.00 91.69 91 LYS A N 1
ATOM 695 C CA . LYS A 1 91 ? -13.145 4.624 4.807 1.00 91.69 91 LYS A CA 1
ATOM 696 C C . LYS A 1 91 ? -13.380 3.852 6.104 1.00 91.69 91 LYS A C 1
ATOM 698 O O . LYS A 1 91 ? -14.491 3.392 6.363 1.00 91.69 91 LYS A O 1
ATOM 703 N N . LEU A 1 92 ? 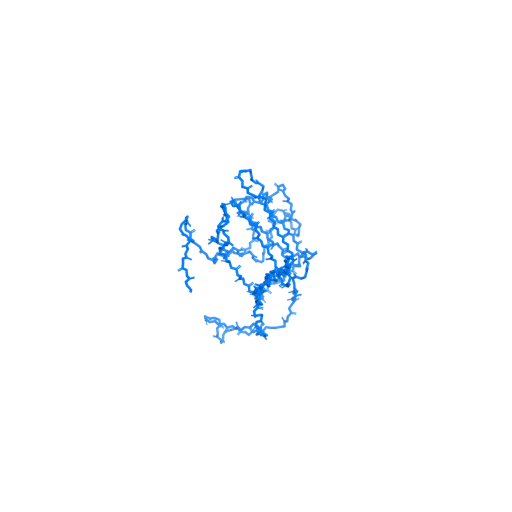-12.343 3.761 6.928 1.00 92.50 92 LEU A N 1
ATOM 704 C CA . LEU A 1 92 ? -12.408 3.167 8.259 1.00 92.50 92 LEU A CA 1
ATOM 705 C C . LEU A 1 92 ? -12.444 4.271 9.326 1.00 92.50 92 LEU A C 1
ATOM 707 O O . LEU A 1 92 ? -11.803 5.314 9.185 1.00 92.50 92 LEU A O 1
ATOM 711 N N . SER A 1 93 ? -13.211 4.041 10.390 1.00 90.94 93 SER A N 1
ATOM 712 C CA . SER A 1 93 ? -13.178 4.862 11.608 1.00 90.94 93 SER A CA 1
ATOM 713 C C . SER A 1 93 ? -12.022 4.418 12.511 1.00 90.94 93 SER A C 1
ATOM 715 O O . SER A 1 93 ? -11.374 3.418 12.236 1.00 90.94 93 SER A O 1
ATOM 717 N N . THR A 1 94 ? -11.723 5.170 13.572 1.00 89.06 94 THR A N 1
ATOM 718 C CA . THR A 1 94 ? -10.607 4.867 14.493 1.00 89.06 94 THR A CA 1
ATOM 719 C C . THR A 1 94 ? -10.809 3.561 15.288 1.00 89.06 94 THR A C 1
ATOM 721 O O . THR A 1 94 ? -11.879 2.961 15.238 1.00 89.06 94 THR A O 1
ATOM 724 N N . HIS A 1 95 ? -9.792 3.159 16.060 1.00 88.06 95 HIS A N 1
ATOM 725 C CA . HIS A 1 95 ? -9.735 1.928 16.865 1.00 88.06 95 HIS A CA 1
ATOM 726 C C . HIS A 1 95 ? -9.854 0.652 16.025 1.00 88.06 95 HIS A C 1
ATOM 728 O O . HIS A 1 95 ? -10.734 -0.177 16.240 1.00 88.06 95 HIS A O 1
ATOM 734 N N . VAL A 1 96 ? -8.945 0.498 15.063 1.00 91.38 96 VAL A N 1
ATOM 735 C CA . VAL A 1 96 ? -8.934 -0.643 14.142 1.00 91.38 96 VAL A CA 1
ATOM 736 C C . VAL A 1 96 ? -7.672 -1.474 14.284 1.00 91.38 96 VAL A C 1
ATOM 738 O O . VAL A 1 96 ? -6.596 -0.962 14.594 1.00 91.38 96 VAL A O 1
ATOM 741 N N . THR A 1 97 ? -7.811 -2.763 14.001 1.00 89.19 97 THR A N 1
ATOM 742 C CA . THR A 1 97 ? -6.698 -3.669 13.725 1.00 89.19 97 THR A CA 1
ATOM 743 C C . THR A 1 97 ? -6.755 -4.026 12.248 1.00 89.19 97 THR A C 1
ATOM 745 O O . THR A 1 97 ? -7.808 -4.413 11.748 1.00 89.19 97 THR A O 1
ATOM 748 N N . ILE A 1 98 ? -5.631 -3.873 11.552 1.00 91.12 98 ILE A N 1
ATOM 749 C CA . ILE A 1 98 ? -5.482 -4.244 10.144 1.00 91.12 98 ILE A CA 1
ATOM 750 C C . ILE A 1 98 ? -4.550 -5.452 10.109 1.00 91.12 98 ILE A C 1
ATOM 752 O O . ILE A 1 98 ? -3.455 -5.394 10.663 1.00 91.12 98 ILE A O 1
ATOM 756 N N . ALA A 1 99 ? -4.999 -6.537 9.486 1.00 89.94 99 ALA A N 1
ATOM 757 C CA . ALA A 1 99 ? -4.233 -7.764 9.323 1.00 89.94 99 ALA A CA 1
ATOM 758 C C . ALA A 1 99 ? -4.247 -8.167 7.848 1.00 89.94 99 ALA A C 1
ATOM 760 O O . ALA A 1 99 ? -5.302 -8.148 7.212 1.00 89.94 99 ALA A O 1
ATOM 761 N N . TYR A 1 100 ? -3.073 -8.487 7.316 1.00 90.25 100 TYR A N 1
ATOM 762 C CA . TYR A 1 100 ? -2.883 -8.993 5.965 1.00 90.25 100 TYR A CA 1
ATOM 763 C C . TYR 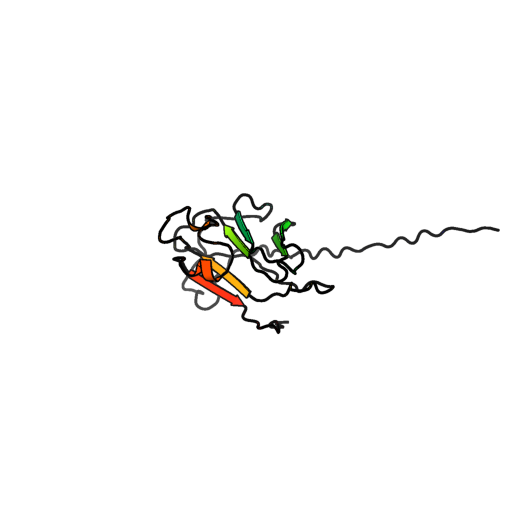A 1 100 ? -1.534 -9.705 5.885 1.00 90.25 100 TYR A C 1
ATOM 765 O O . TYR A 1 100 ? -0.603 -9.364 6.618 1.00 90.25 100 TYR A O 1
ATOM 773 N N . ASP A 1 101 ? -1.433 -10.654 4.962 1.00 88.56 101 ASP A N 1
ATOM 774 C CA . ASP A 1 101 ? -0.177 -11.316 4.643 1.00 88.56 101 ASP A CA 1
ATOM 775 C C . ASP A 1 101 ? 0.510 -10.622 3.473 1.00 88.56 101 ASP A C 1
ATOM 777 O O . ASP A 1 101 ? -0.131 -10.127 2.542 1.00 88.56 101 ASP A O 1
ATOM 781 N N . VAL A 1 102 ? 1.838 -10.614 3.503 1.00 88.94 102 VAL A N 1
ATOM 782 C CA . VAL A 1 102 ? 2.651 -10.065 2.424 1.00 88.94 102 VAL A CA 1
ATOM 783 C C . VAL A 1 102 ? 3.845 -10.963 2.154 1.00 88.94 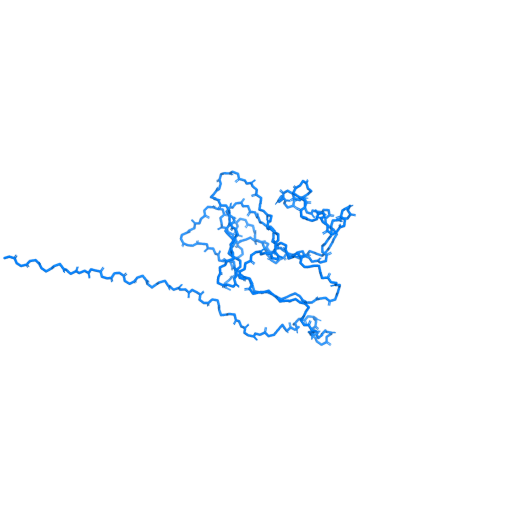102 VAL A C 1
ATOM 785 O O . VAL A 1 102 ? 4.561 -11.379 3.062 1.00 88.94 102 VAL A O 1
ATOM 788 N N . LEU A 1 103 ? 4.061 -11.256 0.875 1.00 88.94 103 LEU A N 1
ATOM 789 C CA . LEU A 1 103 ? 5.241 -11.953 0.387 1.00 88.94 103 LEU A CA 1
ATOM 790 C C . LEU A 1 103 ? 6.026 -10.996 -0.501 1.00 88.94 103 LEU A C 1
ATOM 792 O O . LEU A 1 103 ? 5.480 -10.418 -1.439 1.00 88.94 103 LEU A O 1
ATOM 796 N N . CYS A 1 104 ? 7.322 -10.862 -0.236 1.00 87.31 104 CYS A N 1
ATOM 797 C CA . CYS A 1 104 ? 8.215 -10.036 -1.043 1.00 87.31 104 CYS A CA 1
ATOM 798 C C . CYS A 1 104 ? 9.337 -10.886 -1.648 1.00 87.31 104 CYS A C 1
ATOM 800 O O . CYS A 1 104 ? 10.481 -10.815 -1.197 1.00 87.31 104 CYS A O 1
ATOM 802 N N . PRO A 1 105 ? 9.031 -11.726 -2.651 1.00 84.06 105 PRO A N 1
ATOM 803 C CA . PRO A 1 105 ? 10.044 -12.535 -3.306 1.00 84.06 105 PRO A CA 1
ATOM 804 C C . PRO A 1 105 ? 10.953 -11.671 -4.189 1.00 84.06 105 PRO A C 1
ATOM 806 O O . PRO A 1 105 ? 10.522 -10.695 -4.803 1.00 84.06 105 PRO A O 1
ATOM 809 N N . THR A 1 106 ? 12.215 -12.078 -4.320 1.00 84.06 106 THR A N 1
ATOM 810 C CA . THR A 1 106 ? 13.070 -11.601 -5.416 1.00 84.06 106 THR A CA 1
ATOM 811 C C . THR A 1 106 ? 12.846 -12.502 -6.636 1.00 84.06 106 THR A C 1
ATOM 813 O O . THR A 1 106 ? 13.017 -13.717 -6.501 1.00 84.06 106 THR A O 1
ATOM 816 N N . PRO A 1 107 ? 12.469 -11.963 -7.813 1.00 84.44 107 PRO A N 1
ATOM 817 C CA . PRO A 1 107 ? 12.225 -12.771 -9.006 1.00 84.44 107 PRO A CA 1
ATOM 818 C C . PRO A 1 107 ? 13.441 -13.606 -9.422 1.00 84.44 107 PRO A C 1
ATOM 820 O O . PRO A 1 107 ? 14.581 -13.147 -9.328 1.00 84.44 107 PRO A O 1
ATOM 823 N N . GLN A 1 108 ? 13.183 -14.812 -9.933 1.00 85.56 108 GLN A N 1
ATOM 824 C CA . GLN A 1 108 ? 14.181 -15.683 -10.552 1.00 85.56 108 GLN A CA 1
ATOM 825 C C . GLN A 1 108 ? 13.699 -16.094 -11.955 1.00 85.56 108 GLN A C 1
ATOM 827 O O . GLN A 1 108 ? 12.648 -16.728 -12.059 1.00 85.56 108 GLN A O 1
ATOM 832 N N . PRO A 1 109 ? 14.425 -15.748 -13.037 1.00 89.25 109 PRO A N 1
ATOM 833 C CA . PRO A 1 109 ? 15.663 -14.962 -13.051 1.00 89.25 109 PRO A CA 1
ATOM 834 C C . PRO A 1 109 ? 15.444 -13.510 -12.594 1.00 89.25 109 PRO A C 1
ATOM 836 O O . PRO A 1 109 ? 14.335 -12.979 -12.666 1.00 89.25 109 PRO A O 1
ATOM 839 N N . ALA A 1 110 ? 16.517 -12.866 -12.130 1.00 88.81 110 ALA A N 1
ATOM 840 C CA . ALA A 1 110 ? 16.465 -11.493 -11.640 1.00 88.81 110 ALA A CA 1
ATOM 841 C C . ALA A 1 110 ? 15.946 -10.521 -12.714 1.00 88.81 110 ALA A C 1
ATOM 843 O O . ALA A 1 110 ? 16.424 -10.506 -13.850 1.00 88.81 110 ALA A O 1
ATOM 844 N N . ILE A 1 111 ? 15.004 -9.659 -12.330 1.00 89.75 111 ILE A N 1
ATOM 845 C CA . ILE A 1 111 ? 14.493 -8.573 -13.172 1.00 89.75 111 ILE A CA 1
ATOM 846 C C . ILE A 1 111 ? 15.164 -7.273 -12.724 1.00 89.75 111 ILE A C 1
ATOM 848 O O . ILE A 1 111 ? 15.144 -6.921 -11.544 1.00 89.75 111 ILE A O 1
ATOM 852 N N . LYS A 1 112 ? 15.759 -6.531 -13.666 1.00 88.38 112 LYS A N 1
ATOM 853 C CA . LYS A 1 112 ? 16.439 -5.260 -13.371 1.00 88.38 112 LYS A CA 1
ATOM 854 C C . LYS A 1 112 ? 15.490 -4.295 -12.653 1.00 88.38 112 LYS A C 1
ATOM 856 O O . LYS A 1 112 ? 14.479 -3.890 -13.215 1.00 88.38 112 LYS A O 1
ATOM 861 N N . GLY A 1 113 ? 15.868 -3.887 -11.444 1.00 87.25 113 GLY A N 1
ATOM 862 C CA . GLY A 1 113 ? 15.100 -2.953 -10.618 1.00 87.25 113 GLY A CA 1
ATOM 863 C C . GLY A 1 113 ? 13.980 -3.592 -9.793 1.00 87.25 113 GLY A C 1
ATOM 864 O O . GLY A 1 113 ? 13.389 -2.888 -8.984 1.00 87.25 113 GLY A O 1
ATOM 865 N N . ALA A 1 114 ? 13.689 -4.887 -9.948 1.00 88.62 114 ALA A N 1
ATOM 866 C CA . ALA A 1 114 ? 12.710 -5.585 -9.117 1.00 88.62 114 ALA A CA 1
ATOM 867 C C . ALA A 1 114 ? 13.418 -6.226 -7.917 1.00 88.62 114 ALA A C 1
ATOM 869 O O . ALA A 1 114 ? 13.952 -7.333 -8.004 1.00 88.62 114 ALA A O 1
ATOM 870 N N . GLN A 1 115 ? 13.459 -5.494 -6.809 1.00 86.06 115 GLN A N 1
ATOM 871 C CA . GLN A 1 115 ? 14.026 -5.959 -5.548 1.00 86.06 115 GLN A CA 1
ATOM 872 C C . GLN A 1 115 ? 13.102 -5.539 -4.403 1.00 86.06 115 GLN A C 1
ATOM 874 O O . GLN A 1 115 ? 12.694 -4.376 -4.374 1.00 86.06 115 GLN A O 1
ATOM 879 N N . PRO A 1 116 ? 12.792 -6.438 -3.456 1.00 84.44 116 PRO A N 1
ATOM 880 C CA . PRO A 1 116 ? 12.166 -6.064 -2.196 1.00 84.44 116 PRO A CA 1
ATOM 881 C C . PRO A 1 116 ? 13.001 -5.003 -1.477 1.00 84.44 116 PRO A C 1
ATOM 883 O O . PRO A 1 116 ? 14.198 -5.197 -1.256 1.00 84.44 116 PRO A O 1
ATOM 886 N N . ARG A 1 117 ? 12.380 -3.874 -1.134 1.00 81.62 117 ARG A N 1
ATOM 887 C CA . ARG A 1 117 ? 13.027 -2.786 -0.390 1.00 81.62 117 ARG A CA 1
ATOM 888 C C . ARG A 1 117 ? 12.269 -2.524 0.896 1.00 81.62 117 ARG A C 1
ATOM 890 O O . ARG A 1 117 ? 12.699 -2.975 1.955 1.00 81.62 117 ARG A O 1
ATOM 897 N N . ASP A 1 118 ? 11.115 -1.884 0.754 1.00 84.56 118 ASP A N 1
ATOM 898 C CA . ASP A 1 118 ? 10.294 -1.432 1.864 1.00 84.56 118 ASP A CA 1
ATOM 899 C C . ASP A 1 118 ? 8.828 -1.773 1.608 1.00 84.56 118 ASP A C 1
ATOM 901 O O . ASP A 1 118 ? 8.340 -1.658 0.480 1.00 84.56 118 ASP A O 1
ATOM 905 N N . ILE A 1 119 ? 8.124 -2.159 2.670 1.00 88.31 119 ILE A N 1
ATOM 906 C CA . ILE A 1 119 ? 6.667 -2.240 2.696 1.00 88.31 119 ILE A CA 1
ATOM 907 C C . ILE A 1 119 ? 6.199 -1.103 3.589 1.00 88.31 119 ILE A C 1
ATOM 909 O O . ILE A 1 119 ? 6.463 -1.084 4.791 1.00 88.31 119 ILE A O 1
ATOM 913 N N . ASN A 1 120 ? 5.524 -0.136 2.987 1.00 90.44 120 ASN A N 1
ATOM 914 C CA . ASN A 1 120 ? 5.080 1.063 3.672 1.00 90.44 120 ASN A CA 1
ATOM 915 C C . ASN A 1 120 ? 3.569 1.027 3.854 1.00 90.44 120 ASN A C 1
ATOM 917 O O . ASN A 1 120 ? 2.825 0.719 2.925 1.00 90.44 120 ASN A O 1
ATOM 921 N N . ASN A 1 121 ? 3.127 1.364 5.058 1.00 93.12 121 ASN A N 1
ATOM 922 C CA . ASN A 1 121 ? 1.735 1.332 5.461 1.00 93.12 121 ASN A CA 1
ATOM 923 C C . ASN A 1 121 ? 1.275 2.729 5.844 1.00 93.12 121 ASN A C 1
ATOM 925 O O . ASN A 1 121 ? 1.869 3.347 6.725 1.00 93.12 121 ASN A O 1
ATOM 929 N N . PHE A 1 122 ? 0.183 3.176 5.231 1.00 94.19 122 PHE A N 1
ATOM 930 C CA . PHE A 1 122 ? -0.561 4.362 5.638 1.00 94.19 122 PHE A CA 1
ATOM 931 C C . PHE A 1 122 ? -1.917 3.926 6.195 1.00 94.19 122 PHE A C 1
ATOM 933 O O . PHE A 1 122 ? -2.617 3.136 5.562 1.00 94.19 122 PHE A O 1
ATOM 940 N N . TRP A 1 123 ? -2.322 4.447 7.352 1.00 95.25 123 TRP A N 1
ATOM 941 C CA . TRP A 1 123 ? -3.679 4.236 7.872 1.00 95.25 123 TRP A CA 1
ATOM 942 C C . TRP A 1 123 ? -4.220 5.490 8.549 1.00 95.25 123 TRP A C 1
ATOM 944 O O . TRP A 1 123 ? -3.468 6.389 8.924 1.00 95.25 123 TRP A O 1
ATOM 954 N N . MET A 1 124 ? -5.550 5.577 8.656 1.00 94.12 124 MET A N 1
ATOM 955 C CA . MET A 1 124 ? -6.254 6.816 9.028 1.00 94.12 124 MET A CA 1
ATOM 956 C C . MET A 1 124 ? -5.821 8.017 8.168 1.00 94.12 124 MET A C 1
ATOM 958 O O . MET A 1 124 ? -5.784 9.150 8.642 1.00 94.12 124 MET A O 1
ATOM 962 N N . ALA A 1 125 ? -5.456 7.746 6.912 1.00 94.06 125 ALA A N 1
ATOM 963 C CA . ALA A 1 125 ? -4.925 8.727 5.986 1.00 94.06 125 ALA A CA 1
ATOM 964 C C . ALA A 1 125 ? -6.034 9.642 5.456 1.00 94.06 125 ALA A C 1
ATOM 966 O O . ALA A 1 125 ? -7.136 9.191 5.136 1.00 94.06 125 ALA A O 1
ATOM 967 N N . ASN A 1 126 ? -5.723 10.927 5.321 1.00 92.94 126 ASN A N 1
ATOM 968 C CA . ASN A 1 126 ? -6.576 11.920 4.685 1.00 92.94 126 ASN A CA 1
ATOM 969 C C . ASN A 1 126 ? -5.727 13.069 4.115 1.00 92.94 126 ASN A C 1
ATOM 971 O O . ASN A 1 126 ? -4.750 13.497 4.733 1.00 92.94 126 ASN A O 1
ATOM 975 N N . ASP A 1 127 ? -6.137 13.618 2.970 1.00 94.75 127 ASP A N 1
ATOM 976 C CA . ASP A 1 127 ? -5.577 14.872 2.466 1.00 94.75 127 ASP A CA 1
ATOM 977 C C . ASP A 1 127 ? -6.099 16.048 3.319 1.00 94.75 127 ASP A C 1
ATOM 979 O O . ASP A 1 127 ? -7.319 16.230 3.441 1.00 94.75 127 ASP A O 1
ATOM 983 N N . PRO A 1 128 ? -5.218 16.851 3.942 1.00 93.25 128 PRO A N 1
ATOM 984 C CA . PRO A 1 128 ? -5.642 17.906 4.861 1.00 93.25 128 PRO A CA 1
ATOM 985 C C . PRO A 1 128 ? -6.396 19.058 4.185 1.00 93.25 128 PRO A C 1
ATOM 987 O O . PRO A 1 128 ? -7.150 19.757 4.861 1.00 93.25 128 PRO A O 1
ATOM 990 N N . MET A 1 129 ? -6.219 19.250 2.876 1.00 93.06 129 MET A N 1
A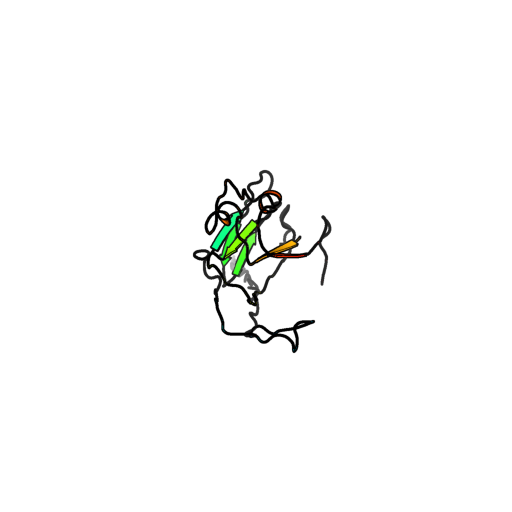TOM 991 C CA . MET A 1 129 ? -6.852 20.320 2.103 1.00 93.06 129 MET A CA 1
ATOM 992 C C . MET A 1 129 ? -8.146 19.866 1.426 1.00 93.06 129 MET A C 1
ATOM 994 O O . MET A 1 129 ? -9.078 20.660 1.316 1.00 93.06 129 MET A O 1
ATOM 998 N N . VAL A 1 130 ? -8.217 18.609 0.976 1.00 90.56 130 VAL A N 1
ATOM 999 C CA . VAL A 1 130 ? -9.374 18.056 0.251 1.00 90.56 130 VAL A CA 1
ATOM 1000 C C . VAL A 1 130 ? -9.834 16.762 0.917 1.00 90.56 130 VAL A C 1
ATOM 1002 O O . VAL A 1 130 ? -9.359 15.667 0.618 1.00 90.56 130 VAL A O 1
ATOM 1005 N N . ARG A 1 131 ? -10.786 16.884 1.845 1.00 80.31 131 ARG A N 1
ATOM 1006 C CA . ARG A 1 131 ? -11.297 15.736 2.608 1.00 80.31 131 ARG A CA 1
ATOM 1007 C C . ARG A 1 131 ? -11.974 14.706 1.699 1.00 80.31 131 ARG A C 1
ATOM 1009 O O . ARG A 1 131 ? -12.660 15.071 0.752 1.00 80.31 131 ARG A O 1
ATOM 1016 N N . ASN A 1 132 ? -11.849 13.431 2.069 1.00 75.69 132 ASN A N 1
ATOM 1017 C CA . ASN A 1 132 ? -12.472 12.247 1.449 1.00 75.69 132 ASN A CA 1
ATOM 1018 C C . ASN A 1 132 ? -12.007 11.877 0.030 1.00 75.69 132 ASN A C 1
ATOM 1020 O O . ASN A 1 132 ? -11.990 10.690 -0.272 1.00 75.69 132 ASN A O 1
ATOM 1024 N N . GLU A 1 133 ? -11.615 12.836 -0.809 1.00 78.88 133 GLU A N 1
ATOM 1025 C CA . GLU A 1 133 ? -11.270 12.568 -2.217 1.00 78.88 133 GLU A CA 1
ATOM 1026 C C . GLU A 1 133 ? -9.816 12.899 -2.561 1.00 78.88 133 GLU A C 1
ATOM 1028 O O . GLU A 1 133 ? -9.254 12.309 -3.480 1.00 78.88 133 GLU A O 1
ATOM 1033 N N . GLY A 1 134 ? -9.168 13.786 -1.797 1.00 89.75 134 GLY A N 1
ATOM 1034 C CA . GLY A 1 134 ? -7.851 14.308 -2.157 1.00 89.75 134 GLY A CA 1
ATOM 1035 C C . GLY A 1 134 ? -6.770 13.240 -2.311 1.00 89.75 134 GLY A C 1
ATOM 1036 O O . GLY A 1 134 ? -5.911 13.393 -3.168 1.00 89.75 134 GLY A O 1
ATOM 1037 N N . LEU A 1 135 ? -6.835 12.143 -1.541 1.00 92.31 135 LEU A N 1
ATOM 1038 C CA . LEU A 1 135 ? -5.861 11.040 -1.605 1.00 92.31 135 LEU A CA 1
ATOM 1039 C C . LEU A 1 135 ? -5.789 10.354 -2.975 1.00 92.31 135 LEU A C 1
ATOM 1041 O O . LEU A 1 135 ? -4.760 9.763 -3.300 1.00 92.31 135 LEU A O 1
ATOM 1045 N N . PHE A 1 136 ? -6.861 10.423 -3.763 1.00 92.56 136 PHE A N 1
ATOM 1046 C CA . PHE A 1 136 ? -6.956 9.772 -5.070 1.00 92.56 136 PHE A CA 1
ATOM 1047 C C . PHE A 1 136 ? -6.725 10.745 -6.233 1.00 92.56 136 PHE A C 1
ATOM 1049 O O . PHE A 1 136 ? -6.828 10.350 -7.388 1.00 92.56 136 PHE A O 1
ATOM 1056 N N . ASP A 1 137 ? -6.392 12.006 -5.944 1.00 92.31 137 ASP A N 1
ATOM 1057 C CA . ASP A 1 137 ? -6.100 13.013 -6.961 1.00 92.31 137 ASP A CA 1
ATOM 1058 C C . ASP A 1 137 ? -4.636 12.896 -7.444 1.00 92.31 137 ASP A C 1
ATOM 1060 O O . ASP A 1 137 ? -3.711 13.217 -6.683 1.00 92.31 137 ASP A O 1
ATOM 1064 N N . PRO A 1 138 ? -4.391 12.504 -8.711 1.00 89.62 138 PRO A N 1
ATOM 1065 C CA . PRO A 1 138 ? -3.040 12.332 -9.247 1.00 89.62 138 PRO A CA 1
ATOM 1066 C C . PRO A 1 138 ? -2.269 13.655 -9.385 1.00 89.62 138 PRO A C 1
ATOM 1068 O O . PRO A 1 138 ? -1.040 13.653 -9.444 1.00 89.62 138 PRO A O 1
ATOM 1071 N N . GLN A 1 139 ? -2.944 14.812 -9.399 1.00 90.12 139 GLN A N 1
ATOM 1072 C CA . GLN A 1 139 ? -2.255 16.110 -9.384 1.00 90.12 139 GLN A CA 1
ATOM 1073 C C . GLN A 1 139 ? -1.648 16.412 -8.012 1.00 90.12 139 GLN A C 1
ATOM 1075 O O . GLN A 1 139 ? -0.705 17.199 -7.892 1.00 90.12 139 GLN A O 1
ATOM 1080 N N . ARG A 1 140 ? -2.193 15.795 -6.961 1.00 92.12 140 ARG A N 1
ATOM 1081 C CA . ARG A 1 140 ? -1.759 15.992 -5.578 1.00 92.12 140 ARG A CA 1
ATOM 1082 C C . ARG A 1 140 ? -0.815 14.888 -5.135 1.00 92.12 140 ARG A C 1
ATOM 1084 O O . ARG A 1 140 ? 0.157 15.209 -4.448 1.00 92.12 140 ARG A O 1
ATOM 1091 N N . TYR A 1 141 ? -1.091 13.653 -5.532 1.00 92.62 141 TYR A N 1
ATOM 1092 C CA . TYR A 1 141 ? -0.325 12.460 -5.198 1.00 92.62 141 TYR A CA 1
ATOM 1093 C C . TYR A 1 141 ? 0.125 11.784 -6.487 1.00 92.62 141 TYR A C 1
ATOM 1095 O O . TYR A 1 141 ? -0.474 10.823 -6.954 1.00 92.62 141 TYR A O 1
ATOM 1103 N N . ASN A 1 142 ? 1.194 12.324 -7.065 1.00 86.56 142 ASN A N 1
ATOM 1104 C CA . ASN A 1 142 ? 1.748 11.912 -8.356 1.00 86.56 142 ASN A CA 1
ATOM 1105 C C . ASN A 1 142 ? 2.721 10.736 -8.224 1.00 86.56 142 ASN A C 1
ATOM 1107 O O . ASN A 1 142 ? 3.769 10.695 -8.876 1.00 86.56 142 ASN A O 1
ATOM 1111 N N . GLU A 1 143 ? 2.409 9.826 -7.300 1.00 83.69 143 GLU A N 1
ATOM 1112 C CA . GLU A 1 143 ? 3.079 8.542 -7.111 1.00 83.69 143 GLU A CA 1
ATOM 1113 C C . GLU A 1 143 ? 4.571 8.607 -6.716 1.00 83.69 143 GLU A C 1
ATOM 1115 O O . GLU A 1 143 ? 5.164 7.601 -6.326 1.00 83.69 143 GLU A O 1
ATOM 1120 N N . ASN A 1 144 ? 5.189 9.790 -6.735 1.00 85.44 144 ASN A N 1
ATOM 1121 C CA . ASN A 1 144 ? 6.461 10.055 -6.087 1.00 85.44 144 ASN A CA 1
ATOM 1122 C C . ASN A 1 144 ? 6.245 10.088 -4.574 1.00 85.44 144 ASN A C 1
ATOM 1124 O O . ASN A 1 144 ? 5.362 10.799 -4.093 1.00 85.44 144 ASN A O 1
ATOM 1128 N N . PHE A 1 145 ? 7.080 9.373 -3.821 1.00 85.31 145 PHE A N 1
ATOM 1129 C CA . PHE A 1 145 ? 6.954 9.258 -2.371 1.00 85.31 145 PHE A CA 1
ATOM 1130 C C . PHE A 1 145 ? 6.888 10.622 -1.658 1.00 85.31 145 PHE A C 1
ATOM 1132 O O . PHE A 1 145 ? 6.080 10.796 -0.750 1.00 85.31 145 PHE A O 1
ATOM 1139 N N . SER A 1 146 ? 7.639 11.628 -2.124 1.00 89.50 146 SER A N 1
ATOM 1140 C CA . SER A 1 146 ? 7.605 12.971 -1.523 1.00 89.50 146 SER A CA 1
ATOM 1141 C C . SER A 1 146 ? 6.255 13.686 -1.671 1.00 89.50 146 SER A C 1
ATOM 1143 O O . SER A 1 146 ? 5.923 14.563 -0.876 1.00 89.50 146 SER A O 1
ATOM 1145 N N . SER A 1 147 ? 5.421 13.303 -2.645 1.00 91.75 147 SER A N 1
ATOM 1146 C CA . SER A 1 147 ? 4.073 13.872 -2.793 1.00 91.75 147 SER A CA 1
ATOM 1147 C C . SER A 1 147 ? 3.128 13.473 -1.651 1.00 91.75 147 SER A C 1
ATOM 1149 O O . SER A 1 147 ? 2.158 14.188 -1.379 1.00 91.75 147 SER A O 1
ATOM 1151 N N . TYR A 1 148 ? 3.444 12.386 -0.937 1.00 93.06 148 TYR A N 1
ATOM 1152 C CA . TYR A 1 148 ? 2.660 11.845 0.173 1.00 93.06 148 TYR A CA 1
ATOM 1153 C C . TYR A 1 148 ? 2.991 12.490 1.531 1.00 93.06 148 TYR A C 1
ATOM 1155 O O . TYR A 1 148 ? 2.227 12.316 2.477 1.00 93.06 148 TYR A O 1
ATOM 1163 N N . GLU A 1 149 ? 4.059 13.293 1.641 1.00 92.06 149 GLU A N 1
ATOM 1164 C CA . GLU A 1 149 ? 4.524 13.898 2.909 1.00 92.06 149 GLU A CA 1
ATOM 1165 C C . GLU A 1 149 ? 3.474 14.781 3.604 1.00 92.06 149 GLU A C 1
ATOM 1167 O O . GLU A 1 149 ? 3.487 14.944 4.821 1.00 92.06 149 GLU A O 1
ATOM 1172 N N . LYS A 1 150 ? 2.536 15.338 2.835 1.00 93.31 150 LYS A N 1
ATOM 1173 C CA . LYS A 1 150 ? 1.449 16.195 3.332 1.00 93.31 150 LYS A CA 1
ATOM 1174 C C . LYS A 1 150 ? 0.236 15.428 3.872 1.00 93.31 150 LYS A C 1
ATOM 1176 O O . LYS A 1 150 ? -0.724 16.063 4.301 1.00 93.31 150 LYS A O 1
ATOM 1181 N N . ILE A 1 151 ? 0.209 14.096 3.784 1.00 94.62 151 ILE A N 1
ATOM 1182 C CA . ILE A 1 151 ? -0.916 13.295 4.287 1.00 94.62 151 ILE A CA 1
ATOM 1183 C C . ILE A 1 151 ? -1.006 13.432 5.803 1.00 94.62 151 ILE A C 1
ATOM 1185 O O . ILE A 1 151 ? -0.020 13.282 6.518 1.00 94.62 151 ILE A O 1
ATOM 1189 N N . HIS A 1 152 ? -2.219 13.653 6.306 1.00 94.62 152 HIS A N 1
ATOM 1190 C CA . HIS A 1 152 ? -2.503 13.473 7.722 1.00 94.62 152 HIS A CA 1
ATOM 1191 C C . HIS A 1 152 ? -2.919 12.025 7.949 1.00 94.62 152 HIS A C 1
ATOM 1193 O O . HIS A 1 152 ? -3.917 11.578 7.389 1.00 94.62 152 HIS A O 1
ATOM 1199 N N . GLY A 1 153 ? -2.161 11.296 8.757 1.00 93.62 153 GLY A N 1
ATOM 1200 C CA . GLY A 1 153 ? -2.428 9.900 9.068 1.00 93.62 153 GLY A CA 1
ATOM 1201 C C . GLY A 1 153 ? -1.285 9.288 9.859 1.00 93.62 153 GLY A C 1
ATOM 1202 O O . GLY A 1 153 ? -0.373 9.982 10.309 1.00 93.62 153 GLY A O 1
ATOM 1203 N N . TYR A 1 154 ? -1.336 7.976 10.013 1.00 94.38 154 TYR A N 1
ATOM 1204 C CA . TYR A 1 154 ? -0.245 7.207 10.578 1.00 94.38 154 TYR A CA 1
ATOM 1205 C C . TYR A 1 154 ? 0.538 6.516 9.469 1.00 94.38 154 TYR A C 1
ATOM 1207 O O . TYR A 1 154 ? -0.029 6.111 8.452 1.00 94.38 154 TYR A O 1
ATOM 1215 N N . TYR A 1 155 ? 1.837 6.373 9.700 1.00 92.81 155 TYR A N 1
ATOM 1216 C CA . TYR A 1 155 ? 2.765 5.741 8.782 1.00 92.81 155 TYR A CA 1
ATOM 1217 C C . TYR A 1 155 ? 3.647 4.747 9.528 1.00 92.81 155 TYR A C 1
ATOM 1219 O O . TYR A 1 155 ? 4.164 5.052 10.605 1.00 92.81 155 TYR A O 1
ATOM 1227 N N . ALA A 1 156 ? 3.853 3.579 8.932 1.00 90.62 156 ALA A N 1
ATOM 1228 C CA . ALA A 1 156 ? 4.841 2.614 9.383 1.00 90.62 156 ALA A CA 1
ATOM 1229 C C . ALA A 1 156 ? 5.559 2.019 8.178 1.00 90.62 156 ALA A C 1
ATOM 1231 O O . ALA A 1 156 ? 4.928 1.605 7.207 1.00 90.62 156 ALA A O 1
ATOM 1232 N N . SER A 1 157 ? 6.881 1.944 8.272 1.00 87.06 157 SER A N 1
ATOM 1233 C CA . SER A 1 157 ? 7.708 1.223 7.316 1.00 87.06 157 SER A CA 1
ATOM 1234 C C . SER A 1 157 ? 8.133 -0.099 7.939 1.00 87.06 157 SER A C 1
ATOM 1236 O O . SER A 1 157 ? 8.728 -0.122 9.018 1.00 87.06 157 SER A O 1
ATOM 1238 N N . THR A 1 158 ? 7.797 -1.198 7.277 1.00 79.00 158 THR A N 1
ATOM 1239 C CA . THR A 1 158 ? 8.291 -2.540 7.583 1.00 79.00 158 THR A CA 1
ATOM 1240 C C . THR A 1 158 ? 9.245 -2.927 6.461 1.00 79.00 158 THR A C 1
ATOM 1242 O O . THR A 1 158 ? 8.830 -3.320 5.373 1.00 79.00 158 THR A O 1
ATOM 1245 N N . GLY A 1 159 ? 10.533 -2.700 6.698 1.00 69.12 159 GLY A N 1
ATOM 1246 C CA . GLY A 1 159 ? 11.569 -2.679 5.667 1.00 69.12 159 GLY A CA 1
ATOM 1247 C C . GLY A 1 159 ? 12.681 -1.702 6.047 1.00 69.12 159 GLY A C 1
ATOM 1248 O O . GLY A 1 159 ? 12.683 -1.179 7.159 1.00 69.12 159 GLY A O 1
ATOM 1249 N N . GLY A 1 160 ? 13.648 -1.485 5.161 1.00 53.66 160 GLY A N 1
ATOM 1250 C CA . GLY A 1 160 ? 14.782 -0.589 5.423 1.00 53.66 160 GLY A CA 1
ATOM 1251 C C . GLY A 1 160 ? 16.096 -1.031 4.782 1.00 53.66 160 GLY A C 1
ATOM 1252 O O . GLY A 1 160 ? 17.170 -0.651 5.248 1.00 53.66 160 GLY A O 1
ATOM 1253 N N . GLY A 1 161 ? 16.041 -1.878 3.751 1.00 53.44 161 GLY A N 1
ATOM 1254 C CA . GLY A 1 161 ? 17.234 -2.304 3.023 1.00 53.44 161 GLY A CA 1
ATOM 1255 C C . GLY A 1 161 ? 17.734 -1.210 2.077 1.00 53.44 161 GLY A C 1
ATOM 1256 O O . GLY A 1 161 ? 16.961 -0.617 1.318 1.00 53.44 161 GLY A O 1
ATOM 1257 N N . GLY A 1 162 ? 19.047 -0.964 2.075 1.00 52.03 162 GLY A N 1
ATOM 1258 C CA . GLY A 1 162 ? 19.730 -0.207 1.021 1.00 52.03 162 GLY A CA 1
ATOM 1259 C C . GLY A 1 162 ? 19.720 -0.959 -0.320 1.00 52.03 162 GLY A C 1
ATOM 1260 O O . GLY A 1 162 ? 18.955 -1.894 -0.523 1.00 52.03 162 GLY A O 1
ATOM 1261 N N . ALA A 1 163 ? 20.593 -0.595 -1.265 1.00 55.00 163 ALA A N 1
ATOM 1262 C CA . ALA A 1 163 ? 20.759 -1.363 -2.516 1.00 55.00 163 ALA A CA 1
ATOM 1263 C C . ALA A 1 163 ? 21.142 -2.844 -2.285 1.00 55.00 163 ALA A C 1
ATOM 1265 O O . ALA A 1 163 ? 21.035 -3.667 -3.189 1.00 55.00 163 ALA A O 1
ATOM 1266 N N . ILE A 1 164 ? 21.572 -3.168 -1.065 1.00 55.88 164 ILE A N 1
ATOM 1267 C CA . ILE A 1 164 ? 21.716 -4.520 -0.545 1.00 55.88 164 ILE A CA 1
ATOM 1268 C C . ILE A 1 164 ? 20.444 -4.802 0.260 1.00 55.88 164 ILE A C 1
ATOM 1270 O O . ILE A 1 164 ? 20.211 -4.165 1.289 1.00 55.88 164 ILE A O 1
ATOM 1274 N N . ALA A 1 165 ? 19.603 -5.706 -0.245 1.00 52.41 165 ALA A N 1
ATOM 1275 C CA . ALA A 1 165 ? 18.393 -6.133 0.447 1.00 52.41 165 ALA A CA 1
ATOM 1276 C C . ALA A 1 165 ? 18.741 -6.701 1.831 1.00 52.41 165 ALA A C 1
ATOM 1278 O O . ALA A 1 165 ? 19.776 -7.351 1.999 1.00 52.41 165 ALA A O 1
ATOM 1279 N N . ASN A 1 166 ? 17.857 -6.499 2.809 1.00 45.94 166 ASN A N 1
ATOM 1280 C CA . ASN A 1 166 ? 17.930 -7.252 4.053 1.00 45.94 166 ASN A CA 1
ATOM 1281 C C . ASN A 1 166 ? 17.637 -8.718 3.712 1.00 45.94 166 ASN A C 1
ATOM 1283 O O . ASN A 1 166 ? 16.499 -9.081 3.428 1.00 45.94 166 ASN A O 1
ATOM 1287 N N . LEU A 1 167 ? 18.684 -9.544 3.680 1.00 45.81 167 LEU A N 1
ATOM 1288 C CA . LEU A 1 167 ? 18.580 -10.994 3.531 1.00 45.81 167 LEU A CA 1
ATOM 1289 C C . LEU A 1 167 ? 18.093 -11.578 4.860 1.00 45.81 167 LEU A C 1
ATOM 1291 O O . LEU A 1 167 ? 18.860 -12.188 5.600 1.00 45.81 167 LEU A O 1
ATOM 1295 N N . THR A 1 168 ? 16.836 -11.334 5.214 1.00 39.06 168 THR A N 1
ATOM 1296 C CA . THR A 1 168 ? 16.188 -12.113 6.268 1.00 39.06 168 THR A CA 1
ATOM 1297 C C . THR A 1 168 ? 15.753 -13.437 5.653 1.00 39.06 168 THR A C 1
ATOM 1299 O O . THR A 1 168 ? 14.890 -13.458 4.776 1.00 39.06 168 THR A O 1
ATOM 1302 N N . THR A 1 169 ? 16.459 -14.492 6.062 1.00 35.78 169 THR A N 1
ATOM 1303 C CA . THR A 1 169 ? 16.211 -15.913 5.778 1.00 35.78 169 THR A CA 1
ATOM 1304 C C . THR A 1 169 ? 14.859 -16.379 6.280 1.00 35.78 169 THR A C 1
ATOM 1306 O O . THR A 1 169 ? 14.518 -15.968 7.414 1.00 35.78 169 THR A O 1
#

InterPro domains:
  IPR046217 Domain of unknown function DUF6250 [PF19763] (83-161)

Organism: NCBI:txid2528013

Sequence (169 aa):
MNWKILPLVIAILAMGSRAAFADDHPIVIGRGAGLFKVGEVLAKNDLENLNNWEVQIQQRSGFPPAKVTARGHAFDCLLPGIGCTVWFKQKLSTHVTIAYDVLCPTPQPAIKGAQPRDINNFWMANDPMVRNEGLFDPQRYNENFSSYEKIHGYYASTGGGGAIANLTT